Protein AF-A0A059CLK7-F1 (afdb_monomer_lite)

Structure (mmCIF, N/CA/C/O backbone):
data_AF-A0A059CLK7-F1
#
_entry.id   AF-A0A059CLK7-F1
#
loop_
_atom_site.group_PDB
_atom_site.id
_atom_site.type_symbol
_atom_site.label_atom_id
_atom_site.label_alt_id
_atom_site.label_comp_id
_atom_site.label_asym_id
_atom_site.label_entity_id
_atom_site.label_seq_id
_atom_site.pdbx_PDB_ins_code
_atom_site.Cartn_x
_atom_site.Cartn_y
_atom_site.Cartn_z
_atom_site.occupancy
_atom_site.B_iso_or_equiv
_atom_site.auth_seq_id
_atom_site.auth_comp_id
_atom_site.auth_asym_id
_atom_site.auth_atom_id
_atom_site.pdbx_PDB_model_num
ATOM 1 N N . MET A 1 1 ? -11.505 -6.457 6.727 1.00 79.06 1 MET A N 1
ATOM 2 C CA . MET A 1 1 ? -10.206 -6.313 6.027 1.00 79.06 1 MET A CA 1
ATOM 3 C C . MET A 1 1 ? -9.444 -5.195 6.716 1.00 79.06 1 MET A C 1
ATOM 5 O O . MET A 1 1 ? -10.085 -4.211 7.062 1.00 79.06 1 MET A O 1
ATOM 9 N N . THR A 1 2 ? -8.144 -5.343 6.968 1.00 86.50 2 THR A N 1
ATOM 10 C CA . THR A 1 2 ? -7.337 -4.290 7.609 1.00 86.50 2 THR A CA 1
ATOM 11 C C . THR A 1 2 ? -6.387 -3.693 6.580 1.00 86.50 2 THR A C 1
ATOM 13 O O . THR A 1 2 ? -5.694 -4.442 5.899 1.00 86.50 2 THR A O 1
ATOM 16 N N . LEU A 1 3 ? -6.377 -2.368 6.463 1.00 87.44 3 LEU A N 1
ATOM 17 C CA . LEU A 1 3 ? -5.433 -1.606 5.654 1.00 87.44 3 LEU A CA 1
ATOM 18 C C . LEU A 1 3 ? -4.507 -0.839 6.594 1.00 87.44 3 LEU A C 1
ATOM 20 O O . LEU A 1 3 ? -4.961 -0.026 7.398 1.00 87.44 3 LEU A O 1
ATOM 24 N N . GLU A 1 4 ? -3.213 -1.104 6.492 1.00 90.62 4 GLU A N 1
ATOM 25 C CA . GLU A 1 4 ? -2.196 -0.396 7.262 1.00 90.62 4 GLU A CA 1
ATOM 26 C C . GLU A 1 4 ? -1.660 0.800 6.470 1.00 90.62 4 GLU A C 1
ATOM 28 O O . GLU A 1 4 ? -1.462 0.722 5.258 1.00 90.62 4 GLU A O 1
ATOM 33 N N . THR A 1 5 ? -1.422 1.918 7.150 1.00 89.31 5 THR A N 1
ATOM 34 C CA . THR A 1 5 ? -0.855 3.131 6.549 1.00 89.31 5 THR A CA 1
ATOM 35 C C . THR A 1 5 ? 0.042 3.861 7.544 1.00 89.31 5 THR A C 1
ATOM 37 O O . THR A 1 5 ? -0.261 3.911 8.731 1.00 89.31 5 THR A O 1
ATOM 40 N N . ASP A 1 6 ? 1.135 4.464 7.081 1.00 91.50 6 ASP A N 1
ATOM 41 C CA . ASP A 1 6 ? 1.973 5.360 7.892 1.00 91.50 6 ASP A CA 1
ATOM 42 C C . ASP A 1 6 ? 1.506 6.827 7.843 1.00 91.50 6 ASP A C 1
ATOM 44 O O . ASP A 1 6 ? 2.177 7.720 8.361 1.00 91.50 6 ASP A O 1
ATOM 48 N N . CYS A 1 7 ? 0.347 7.092 7.231 1.00 89.94 7 CYS A N 1
ATOM 49 C CA . CYS A 1 7 ? -0.270 8.412 7.190 1.00 89.94 7 CYS A CA 1
ATOM 50 C C . CYS A 1 7 ? -1.182 8.616 8.408 1.00 89.94 7 CYS A C 1
ATOM 52 O O . CYS A 1 7 ? -2.356 8.244 8.390 1.00 89.94 7 CYS A O 1
ATOM 54 N N . SER A 1 8 ? -0.649 9.221 9.474 1.00 88.31 8 SER A N 1
ATOM 55 C CA . SER A 1 8 ? -1.417 9.499 10.698 1.00 88.31 8 SER A CA 1
ATOM 56 C C . SER A 1 8 ? -2.631 10.393 10.441 1.00 88.31 8 SER A C 1
ATOM 58 O O . SER A 1 8 ? -3.704 10.107 10.959 1.00 88.31 8 SER A O 1
ATOM 60 N N . VAL A 1 9 ? -2.489 11.399 9.571 1.00 86.81 9 VAL A N 1
ATOM 61 C CA . VAL A 1 9 ? -3.578 12.316 9.193 1.00 86.81 9 VAL A CA 1
ATOM 62 C C . VAL A 1 9 ? -4.763 11.544 8.616 1.00 86.81 9 VAL A C 1
ATOM 64 O O . VAL A 1 9 ? -5.894 11.763 9.027 1.00 86.81 9 VAL A O 1
ATOM 67 N N . LEU A 1 10 ? -4.508 10.587 7.717 1.00 86.31 10 LEU A N 1
ATOM 68 C CA . LEU A 1 10 ? -5.564 9.777 7.111 1.00 86.31 10 LEU A CA 1
ATOM 69 C C . LEU A 1 10 ? -6.338 8.982 8.168 1.00 86.31 10 LEU A C 1
ATOM 71 O O . LEU A 1 10 ? -7.567 8.971 8.166 1.00 86.31 10 LEU A O 1
ATOM 75 N N . VAL A 1 11 ? -5.608 8.330 9.074 1.00 88.62 11 VAL A N 1
ATOM 76 C CA . VAL A 1 11 ? -6.192 7.526 10.154 1.00 88.62 11 VAL A CA 1
ATOM 77 C C . VAL A 1 11 ? -7.004 8.406 11.098 1.00 88.62 11 VAL A C 1
ATOM 79 O O . VAL A 1 11 ? -8.111 8.033 11.472 1.00 88.62 11 VAL A O 1
ATOM 82 N N . GLU A 1 12 ? -6.493 9.582 11.456 1.00 87.75 12 GLU A N 1
ATOM 83 C CA . GLU A 1 12 ? -7.187 10.539 12.316 1.00 87.75 12 GLU A CA 1
ATOM 84 C C . GLU A 1 12 ? -8.481 11.053 11.680 1.00 87.75 12 GLU A C 1
ATOM 86 O O . GLU A 1 12 ? -9.507 11.044 12.358 1.00 87.75 12 GLU A O 1
ATOM 91 N N . THR A 1 13 ? -8.472 11.430 10.397 1.00 84.44 13 THR A N 1
ATOM 92 C CA . THR A 1 13 ? -9.678 11.904 9.696 1.00 84.44 13 THR A CA 1
ATOM 93 C C . THR A 1 13 ? -10.768 10.831 9.677 1.00 84.44 13 THR A C 1
ATOM 95 O O . THR A 1 13 ? -11.932 11.119 9.944 1.00 84.44 13 THR A O 1
ATOM 98 N N . ILE A 1 14 ? -10.395 9.571 9.431 1.00 83.50 14 ILE A N 1
ATOM 99 C CA . ILE A 1 14 ? -11.347 8.452 9.435 1.00 83.50 14 ILE A CA 1
ATOM 100 C C . ILE A 1 14 ? -11.868 8.174 10.852 1.00 83.50 14 ILE A C 1
ATOM 102 O O . ILE A 1 14 ? -13.068 7.992 11.044 1.00 83.50 14 ILE A O 1
ATOM 106 N N . CYS A 1 15 ? -10.986 8.141 11.854 1.00 83.31 15 CYS A N 1
ATOM 107 C CA . CYS A 1 15 ? -11.352 7.820 13.235 1.00 83.31 15 CYS A CA 1
ATOM 108 C C . CYS A 1 15 ? -12.238 8.888 13.890 1.00 83.31 15 CYS A C 1
ATOM 110 O O . CYS A 1 15 ? -13.110 8.543 14.686 1.00 83.31 15 CYS A O 1
ATOM 112 N N . HIS A 1 16 ? -12.035 10.167 13.569 1.00 84.50 16 HIS A N 1
ATOM 113 C CA . HIS A 1 16 ? -12.826 11.267 14.128 1.00 84.50 16 HIS A CA 1
ATOM 114 C C . HIS A 1 16 ? -14.141 11.519 13.379 1.00 84.50 16 HIS A C 1
ATOM 116 O O . HIS A 1 16 ? -14.835 12.488 13.682 1.00 84.50 16 HIS A O 1
ATOM 122 N N . ASN A 1 17 ? -14.524 10.629 12.452 1.00 68.75 17 ASN A N 1
ATOM 123 C CA . ASN A 1 17 ? -15.752 10.747 11.661 1.00 68.75 17 ASN A CA 1
ATOM 124 C C . ASN A 1 17 ? -15.830 12.065 10.868 1.00 68.75 17 ASN A C 1
ATOM 126 O O . ASN A 1 17 ? -16.915 12.546 10.526 1.00 68.75 17 ASN A O 1
ATOM 130 N N . GLU A 1 18 ? -14.674 12.658 10.573 1.00 77.31 18 GLU A N 1
ATOM 131 C CA . GLU A 1 18 ? -14.591 13.755 9.629 1.00 77.31 18 GLU A CA 1
ATOM 132 C C . GLU A 1 18 ? -14.838 13.205 8.226 1.00 77.31 18 GLU A C 1
ATOM 134 O O . GLU A 1 18 ? -14.571 12.037 7.938 1.00 77.31 18 GLU A O 1
ATOM 139 N N . LEU A 1 19 ? -15.370 14.046 7.337 1.00 79.12 19 LEU A N 1
ATOM 140 C CA . LEU A 1 19 ? -15.550 13.675 5.937 1.00 79.12 19 LEU A CA 1
ATOM 141 C C . LEU A 1 19 ? -14.196 13.221 5.375 1.00 79.12 19 LEU A C 1
ATOM 143 O O . LEU A 1 19 ? -13.297 14.057 5.251 1.00 79.12 19 LEU A O 1
ATOM 147 N N . PRO A 1 20 ? -14.037 11.933 5.012 1.00 76.81 20 PRO A N 1
ATOM 148 C CA . PRO A 1 20 ? -12.749 11.444 4.563 1.00 76.81 20 PRO A CA 1
ATOM 149 C C . PRO A 1 20 ? -12.339 12.171 3.273 1.00 76.81 20 PRO A C 1
ATOM 151 O O . PRO A 1 20 ? -13.218 12.638 2.523 1.00 76.81 20 PRO A O 1
ATOM 154 N N . PRO A 1 21 ? -11.025 12.283 2.995 1.00 80.88 21 PRO A N 1
ATOM 155 C CA . PRO A 1 21 ? -10.534 12.852 1.747 1.00 80.88 21 PRO A CA 1
ATOM 156 C C . PRO A 1 21 ? -11.223 12.186 0.557 1.00 80.88 21 PRO A C 1
ATOM 158 O O . PRO A 1 21 ? -11.517 10.986 0.588 1.00 80.88 21 PRO A O 1
ATOM 161 N N . TRP A 1 22 ? -11.545 12.970 -0.472 1.00 84.44 22 TRP A N 1
ATOM 162 C CA . TRP A 1 22 ? -12.349 12.494 -1.602 1.00 84.44 22 TRP A CA 1
ATOM 163 C C . TRP A 1 22 ? -11.706 11.282 -2.296 1.00 84.44 22 TRP A C 1
ATOM 165 O O . TRP A 1 22 ? -12.422 10.426 -2.809 1.00 84.44 22 TRP A O 1
ATOM 175 N N . GLU A 1 23 ? -10.381 11.164 -2.218 1.00 81.94 23 GLU A N 1
ATOM 176 C CA . GLU A 1 23 ? -9.558 10.084 -2.758 1.00 81.94 23 GLU A CA 1
ATOM 177 C C . GLU A 1 23 ? -9.883 8.708 -2.157 1.00 81.94 23 GLU A C 1
ATOM 179 O O . GLU A 1 23 ? -9.711 7.694 -2.830 1.00 81.94 23 GLU A O 1
ATOM 184 N N . ILE A 1 24 ? -10.348 8.652 -0.903 1.00 83.00 24 ILE A N 1
ATOM 185 C CA . ILE A 1 24 ? -10.622 7.390 -0.193 1.00 83.00 24 ILE A CA 1
ATOM 186 C C . ILE A 1 24 ? -12.109 7.147 0.083 1.00 83.00 24 ILE A C 1
ATOM 188 O O . ILE A 1 24 ? -12.463 6.097 0.617 1.00 83.00 24 ILE A O 1
ATOM 192 N N . ARG A 1 25 ? -12.995 8.080 -0.290 1.00 86.06 25 ARG A N 1
ATOM 193 C CA . ARG A 1 25 ? -14.447 7.941 -0.076 1.00 86.06 25 ARG A CA 1
ATOM 194 C C . ARG A 1 25 ? -15.008 6.695 -0.739 1.00 86.06 25 ARG A C 1
ATOM 196 O O . ARG A 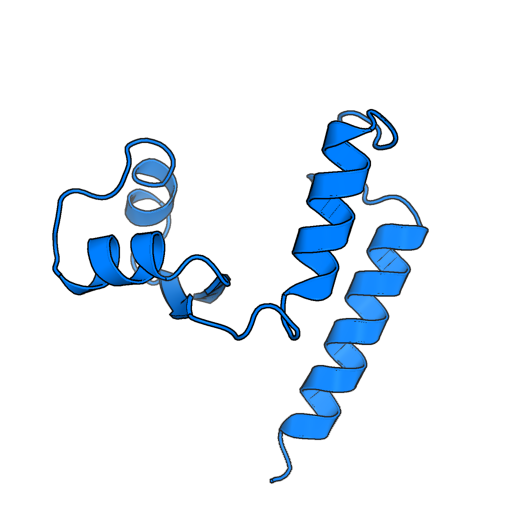1 25 ? -15.612 5.879 -0.055 1.00 86.06 25 ARG A O 1
ATOM 203 N N . ALA A 1 26 ? -14.710 6.513 -2.025 1.00 86.31 26 ALA A N 1
ATOM 204 C CA . ALA A 1 26 ? -15.138 5.333 -2.770 1.00 86.31 26 ALA A CA 1
ATOM 205 C C . ALA A 1 26 ? -14.640 4.041 -2.106 1.00 86.31 26 ALA A C 1
ATOM 207 O O . ALA A 1 26 ? -15.374 3.070 -2.003 1.00 86.31 26 ALA A O 1
ATOM 208 N N . LEU A 1 27 ? -13.411 4.037 -1.579 1.00 83.19 27 LEU A N 1
ATOM 209 C CA . LEU A 1 27 ? -12.868 2.868 -0.890 1.00 83.19 27 LEU A CA 1
ATOM 210 C C . LEU A 1 27 ? -13.642 2.540 0.398 1.00 83.19 27 LEU A C 1
ATOM 212 O O . LEU A 1 27 ? -13.883 1.369 0.675 1.00 83.19 27 LEU A O 1
ATOM 216 N N . ILE A 1 28 ? -14.033 3.549 1.182 1.00 83.44 28 ILE A N 1
ATOM 217 C CA . ILE A 1 28 ? -14.829 3.355 2.404 1.00 83.44 28 ILE A CA 1
ATOM 218 C C . ILE A 1 28 ? -16.249 2.885 2.064 1.00 83.44 28 ILE A C 1
ATOM 220 O O . ILE A 1 28 ? -16.765 1.987 2.727 1.00 83.44 28 ILE A O 1
ATOM 224 N N . GLU A 1 29 ? -16.863 3.464 1.031 1.00 86.75 29 GLU A N 1
ATOM 225 C CA . GLU A 1 29 ? -18.212 3.112 0.573 1.00 86.75 29 GLU A CA 1
ATOM 226 C C . GLU A 1 29 ? -18.278 1.674 0.036 1.00 86.75 29 GLU A C 1
ATOM 228 O O . GLU A 1 29 ? -19.162 0.909 0.423 1.00 86.75 29 GLU A O 1
ATOM 233 N N . GLU A 1 30 ? -17.306 1.273 -0.786 1.00 89.50 30 GLU A N 1
ATOM 234 C CA . GLU A 1 30 ? -17.225 -0.072 -1.371 1.00 89.50 30 GLU A CA 1
ATOM 235 C C . GLU A 1 30 ? -16.782 -1.136 -0.352 1.00 89.50 30 GLU A C 1
ATOM 237 O O . GLU A 1 30 ? -17.060 -2.326 -0.511 1.00 89.50 30 GLU A O 1
ATOM 242 N N . CYS A 1 31 ? -16.084 -0.735 0.716 1.00 88.06 31 CYS A N 1
ATOM 243 C CA . CYS A 1 31 ? -15.574 -1.640 1.744 1.00 88.06 31 CYS A CA 1
ATOM 244 C C . CYS A 1 31 ? -16.012 -1.203 3.156 1.00 88.06 31 CYS A C 1
ATOM 246 O O . CYS A 1 31 ? -15.170 -0.807 3.965 1.00 88.06 31 CYS A O 1
ATOM 248 N N . PRO A 1 32 ? -17.293 -1.378 3.537 1.00 83.62 32 PRO A N 1
ATOM 249 C CA . PRO A 1 32 ? -17.819 -0.909 4.828 1.00 83.62 32 PRO A CA 1
ATOM 250 C C . PRO A 1 32 ? -17.182 -1.590 6.055 1.00 83.62 32 PRO A C 1
ATOM 252 O O . PRO A 1 32 ? -17.272 -1.089 7.170 1.00 83.62 32 PRO A O 1
ATOM 255 N N . ASN A 1 33 ? -16.512 -2.732 5.861 1.00 86.25 33 ASN A N 1
ATOM 256 C CA . ASN A 1 33 ? -15.776 -3.462 6.902 1.00 86.25 33 ASN A CA 1
ATOM 257 C C . ASN A 1 33 ? -14.251 -3.232 6.832 1.00 86.25 33 ASN A C 1
ATOM 259 O O . ASN A 1 33 ? -13.464 -4.047 7.344 1.00 86.25 33 ASN A O 1
ATOM 263 N N . LEU A 1 34 ? -13.812 -2.186 6.127 1.00 86.25 34 LEU A N 1
ATOM 264 C CA . LEU A 1 34 ? -12.412 -1.796 6.043 1.00 86.25 34 LEU A CA 1
ATOM 265 C C . LEU A 1 34 ? -11.992 -1.101 7.338 1.00 86.25 34 LEU A C 1
ATOM 267 O O . LEU A 1 34 ? -1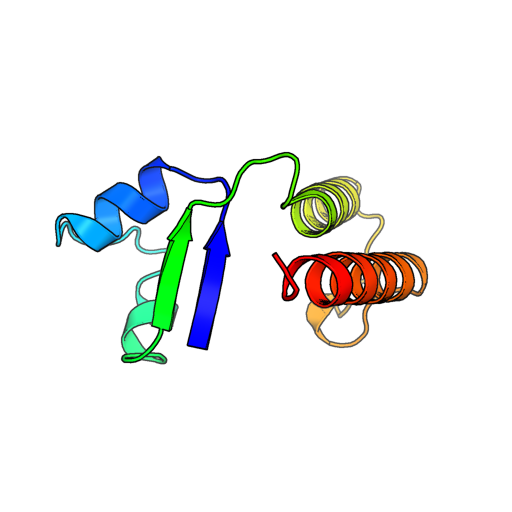2.535 -0.069 7.719 1.00 86.25 34 LEU A O 1
ATOM 271 N N . ARG A 1 35 ? -10.994 -1.664 8.015 1.00 87.31 35 ARG A N 1
ATOM 272 C CA . ARG A 1 35 ? -10.347 -1.039 9.169 1.00 87.31 35 ARG A CA 1
ATOM 273 C C . ARG A 1 35 ? -9.040 -0.425 8.710 1.00 87.31 35 ARG A C 1
ATOM 275 O O . ARG A 1 35 ? -8.150 -1.158 8.291 1.00 87.31 35 ARG A O 1
ATOM 282 N N . ILE A 1 36 ? -8.924 0.892 8.801 1.00 88.31 36 ILE A N 1
ATOM 283 C CA . ILE A 1 36 ? -7.690 1.603 8.470 1.00 88.31 36 ILE A CA 1
ATOM 284 C C . ILE A 1 36 ? -6.934 1.847 9.774 1.00 88.31 36 ILE A C 1
ATOM 286 O O . ILE A 1 36 ? -7.498 2.374 10.731 1.00 88.31 36 ILE A O 1
ATOM 290 N N . VAL A 1 37 ? -5.682 1.399 9.845 1.00 90.44 37 VAL A N 1
ATOM 291 C CA . VAL A 1 37 ? -4.862 1.475 11.061 1.00 90.44 37 VAL A CA 1
ATOM 292 C C . VAL A 1 37 ? -3.510 2.102 10.765 1.00 90.44 37 VAL A C 1
ATOM 294 O O . VAL A 1 37 ? -2.920 1.885 9.707 1.00 90.44 37 VAL A O 1
ATOM 297 N N . HIS A 1 38 ? -3.009 2.872 11.727 1.00 91.81 38 HIS A N 1
ATOM 298 C CA . HIS A 1 38 ? -1.687 3.464 11.615 1.00 91.81 38 HIS A CA 1
ATOM 299 C C . HIS A 1 38 ? -0.598 2.414 11.873 1.00 91.81 38 HIS A C 1
ATOM 301 O O . HIS A 1 38 ? -0.602 1.761 12.919 1.00 91.81 38 HIS A O 1
ATOM 307 N N . CYS A 1 39 ? 0.372 2.299 10.969 1.00 90.25 39 CYS A N 1
ATOM 308 C C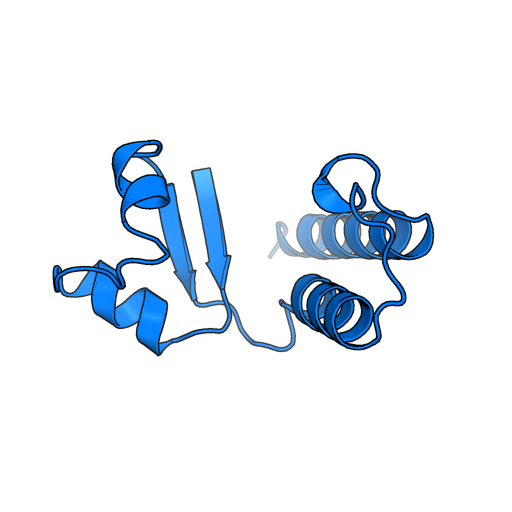A . CYS A 1 39 ? 1.590 1.523 11.171 1.00 90.25 39 CYS A CA 1
ATOM 309 C C . CYS A 1 39 ? 2.819 2.440 11.198 1.00 90.25 39 CYS A C 1
ATOM 311 O O . CYS A 1 39 ? 2.820 3.564 10.701 1.00 90.25 39 CYS A O 1
ATOM 313 N N . ARG A 1 40 ? 3.909 1.976 11.819 1.00 87.19 40 ARG A N 1
ATOM 314 C CA . ARG A 1 40 ? 5.171 2.728 11.794 1.00 87.19 40 ARG A CA 1
ATOM 315 C C . ARG A 1 40 ? 5.715 2.740 10.365 1.00 87.19 40 ARG A C 1
ATOM 317 O O . ARG A 1 40 ? 5.749 1.697 9.719 1.00 87.19 40 ARG A O 1
ATOM 324 N N . ARG A 1 41 ? 6.268 3.867 9.909 1.00 85.12 41 ARG A N 1
ATOM 325 C CA . ARG A 1 41 ? 6.876 3.992 8.569 1.00 85.12 41 ARG A CA 1
ATOM 326 C C . ARG A 1 41 ? 7.924 2.917 8.251 1.00 85.12 41 ARG A C 1
ATOM 328 O O . ARG A 1 41 ? 8.067 2.506 7.106 1.00 85.12 41 ARG A O 1
ATOM 335 N N . GLN A 1 42 ? 8.649 2.420 9.257 1.00 84.00 42 GLN A N 1
ATOM 336 C CA . GLN A 1 42 ? 9.624 1.335 9.085 1.00 84.00 42 GLN A CA 1
ATOM 337 C C . GLN A 1 42 ? 8.984 -0.023 8.757 1.00 84.00 42 GLN A C 1
ATOM 339 O O . GLN A 1 42 ? 9.694 -0.901 8.268 1.00 84.00 42 GLN A O 1
ATOM 344 N N . MET A 1 43 ? 7.691 -0.189 9.035 1.00 82.94 43 MET A N 1
ATOM 345 C CA . MET A 1 43 ? 6.888 -1.352 8.655 1.00 82.94 43 MET A CA 1
ATOM 346 C C . MET A 1 43 ? 6.253 -1.145 7.274 1.00 82.94 43 MET A C 1
ATOM 348 O O . MET A 1 43 ? 6.163 -2.087 6.504 1.00 82.94 43 MET A O 1
ATOM 352 N N . ASN A 1 44 ? 5.949 0.097 6.875 1.00 86.81 44 ASN A N 1
ATOM 353 C CA . ASN A 1 44 ? 5.384 0.411 5.553 1.00 86.81 44 ASN A CA 1
ATOM 354 C C . ASN A 1 44 ? 6.424 0.464 4.403 1.00 86.81 44 ASN A C 1
ATOM 356 O O . ASN A 1 44 ? 6.289 1.217 3.434 1.00 86.81 44 ASN A O 1
ATOM 360 N N . LYS A 1 45 ? 7.515 -0.311 4.502 1.00 86.31 45 LYS A N 1
ATOM 361 C CA . LYS A 1 45 ? 8.656 -0.250 3.562 1.00 86.31 45 LYS A CA 1
ATOM 362 C C . LYS A 1 45 ? 8.289 -0.668 2.145 1.00 86.31 45 LYS A C 1
ATOM 364 O O . LYS A 1 45 ? 8.847 -0.125 1.192 1.00 86.31 45 LYS A O 1
ATOM 369 N N . VAL A 1 46 ? 7.404 -1.654 2.002 1.00 88.25 46 VAL A N 1
ATOM 370 C CA . VAL A 1 46 ? 6.997 -2.147 0.682 1.00 88.25 46 VAL A CA 1
ATOM 371 C C . VAL A 1 46 ? 6.218 -1.068 -0.063 1.00 88.25 46 VAL A C 1
ATOM 373 O O . VAL A 1 46 ? 6.551 -0.782 -1.212 1.00 88.25 46 VAL A O 1
ATOM 376 N N . ALA A 1 47 ? 5.270 -0.399 0.602 1.00 89.81 47 ALA A N 1
ATOM 377 C CA . ALA A 1 47 ? 4.529 0.712 0.010 1.00 89.81 47 ALA A CA 1
ATOM 378 C C . ALA A 1 47 ? 5.449 1.895 -0.339 1.00 89.81 47 ALA A C 1
ATOM 380 O O . ALA A 1 47 ? 5.363 2.421 -1.446 1.00 89.81 47 ALA A O 1
ATOM 381 N N . ASP A 1 48 ? 6.388 2.260 0.546 1.00 89.88 48 ASP A N 1
ATOM 382 C CA . ASP A 1 48 ? 7.372 3.328 0.292 1.00 89.88 48 ASP A CA 1
ATOM 383 C C . ASP A 1 48 ? 8.273 3.008 -0.919 1.00 89.88 48 ASP A C 1
ATOM 385 O O . ASP A 1 48 ? 8.584 3.886 -1.725 1.00 89.88 48 ASP A O 1
ATOM 389 N N . ARG A 1 49 ? 8.659 1.741 -1.117 1.00 88.12 49 ARG A N 1
ATOM 390 C CA . ARG A 1 49 ? 9.406 1.323 -2.317 1.00 88.12 49 ARG A CA 1
ATOM 391 C C . ARG A 1 49 ? 8.542 1.305 -3.573 1.00 88.12 49 ARG A C 1
ATOM 393 O O . ARG A 1 49 ? 9.018 1.733 -4.623 1.00 88.12 49 ARG A O 1
ATOM 400 N N . ALA A 1 50 ? 7.300 0.837 -3.475 1.00 90.19 50 ALA A N 1
ATOM 401 C CA . ALA A 1 50 ? 6.371 0.807 -4.599 1.00 90.19 50 ALA A CA 1
ATOM 402 C C . ALA A 1 50 ? 6.079 2.222 -5.116 1.00 90.19 50 ALA A C 1
ATOM 404 O O . ALA A 1 50 ? 6.216 2.471 -6.313 1.00 90.19 50 ALA A O 1
ATOM 405 N N . ILE A 1 51 ? 5.784 3.175 -4.224 1.00 90.19 51 ILE A N 1
ATOM 406 C CA . ILE A 1 51 ? 5.501 4.557 -4.629 1.00 90.19 51 ILE A CA 1
ATOM 407 C C . ILE A 1 51 ? 6.730 5.240 -5.240 1.00 90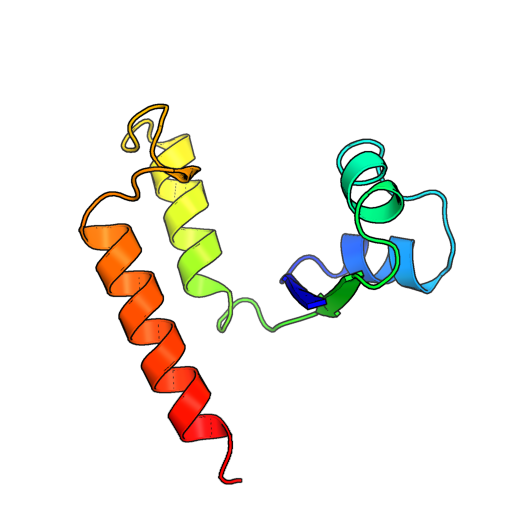.19 51 ILE A C 1
ATOM 409 O O . ILE A 1 51 ? 6.603 5.918 -6.256 1.00 90.19 51 ILE A O 1
ATOM 413 N N . LYS A 1 52 ? 7.934 5.004 -4.700 1.00 91.25 52 LYS A N 1
ATOM 414 C CA . LYS A 1 52 ? 9.184 5.535 -5.273 1.00 91.25 52 LYS A CA 1
ATOM 415 C C . LYS A 1 52 ? 9.451 4.988 -6.672 1.00 91.25 52 LYS A C 1
ATOM 417 O O . LYS A 1 52 ? 9.834 5.744 -7.559 1.00 91.25 52 LYS A O 1
ATOM 422 N N . ALA A 1 53 ? 9.230 3.691 -6.886 1.00 89.69 53 ALA A N 1
ATOM 423 C CA . ALA A 1 53 ? 9.378 3.085 -8.206 1.00 89.69 53 ALA A CA 1
ATOM 424 C C . ALA A 1 53 ? 8.323 3.603 -9.199 1.00 89.69 53 ALA A C 1
ATOM 426 O O . ALA A 1 53 ? 8.646 3.833 -10.363 1.00 89.69 53 ALA A O 1
ATOM 427 N N . HIS A 1 54 ? 7.091 3.838 -8.736 1.00 90.44 54 HIS A N 1
ATOM 428 C CA . HIS A 1 54 ? 6.038 4.448 -9.545 1.00 90.44 54 HIS A CA 1
ATOM 429 C C . HIS A 1 54 ? 6.402 5.879 -9.967 1.00 90.44 54 HIS A C 1
ATOM 431 O O . HIS A 1 54 ? 6.358 6.201 -11.150 1.00 90.44 54 HIS A O 1
ATOM 437 N N . GLN A 1 55 ? 6.841 6.714 -9.019 1.00 91.75 55 GLN A N 1
ATOM 438 C CA . GLN A 1 55 ? 7.270 8.096 -9.274 1.00 91.75 55 GLN A CA 1
ATOM 439 C C . GLN A 1 55 ? 8.473 8.177 -10.221 1.00 91.75 55 GLN A C 1
ATOM 441 O O . GLN A 1 55 ? 8.560 9.095 -11.031 1.00 91.75 55 GLN A O 1
ATOM 446 N N . ALA A 1 56 ? 9.379 7.199 -10.160 1.00 92.88 56 ALA A N 1
ATOM 447 C CA . ALA A 1 56 ? 10.510 7.088 -11.077 1.00 92.88 56 ALA A CA 1
ATOM 448 C C . ALA A 1 56 ? 10.122 6.590 -12.486 1.00 92.88 56 ALA A C 1
ATOM 450 O O . ALA A 1 56 ? 11.000 6.435 -13.329 1.00 92.88 56 ALA A O 1
ATOM 451 N N . SER A 1 57 ? 8.834 6.328 -12.756 1.00 90.31 57 SER A N 1
ATOM 452 C CA . SER A 1 57 ? 8.351 5.692 -13.995 1.00 90.31 57 SER A CA 1
ATOM 453 C C . SER A 1 57 ? 9.005 4.331 -14.278 1.00 90.31 57 SER A C 1
ATOM 455 O O . SER A 1 57 ? 9.077 3.885 -15.420 1.00 90.31 57 SER A O 1
ATOM 457 N N . SER A 1 58 ? 9.469 3.650 -13.225 1.00 88.81 58 SER A N 1
ATOM 458 C CA . SER A 1 58 ? 10.126 2.339 -13.306 1.00 88.81 58 SER A CA 1
ATOM 459 C C . SER A 1 58 ? 9.138 1.173 -13.233 1.00 88.81 58 SER A C 1
ATOM 461 O O . SER A 1 58 ? 9.551 0.014 -13.268 1.00 88.81 58 SER A O 1
ATOM 463 N N . LEU A 1 59 ? 7.842 1.461 -13.079 1.00 89.75 59 LEU A N 1
ATOM 464 C CA . LEU A 1 59 ? 6.779 0.464 -13.022 1.00 89.75 59 LEU A CA 1
ATOM 465 C C . LEU A 1 59 ? 5.949 0.487 -14.312 1.00 89.75 59 LEU A C 1
ATOM 467 O O . LEU A 1 59 ? 5.576 1.571 -14.766 1.00 89.75 59 LEU A O 1
ATOM 471 N N . PRO A 1 60 ? 5.624 -0.684 -14.888 1.00 90.00 60 PRO A N 1
ATOM 472 C CA . PRO A 1 60 ? 4.703 -0.770 -16.016 1.00 90.00 60 PRO A CA 1
ATOM 473 C C . PRO A 1 60 ? 3.292 -0.340 -15.591 1.00 90.00 60 PRO A C 1
ATOM 475 O O . PRO A 1 60 ? 2.951 -0.421 -14.417 1.00 90.00 60 PRO A O 1
ATOM 478 N N . ALA A 1 61 ? 2.453 0.118 -16.521 1.00 89.62 61 ALA A N 1
ATOM 479 C CA . ALA A 1 61 ? 1.129 0.667 -16.191 1.00 89.62 61 ALA A CA 1
ATOM 480 C C . ALA A 1 61 ? 0.199 -0.337 -15.480 1.00 89.62 61 ALA A C 1
ATOM 482 O O . ALA A 1 61 ? -0.643 0.053 -14.676 1.00 89.62 61 ALA A O 1
ATOM 483 N N . ASP A 1 62 ? 0.376 -1.629 -15.743 1.00 90.19 62 ASP A N 1
ATOM 484 C CA . ASP A 1 62 ? -0.396 -2.731 -15.176 1.00 90.19 62 ASP A CA 1
ATOM 485 C C . ASP A 1 62 ? 0.225 -3.321 -13.899 1.00 90.19 62 ASP A C 1
ATOM 487 O O . ASP A 1 62 ? -0.243 -4.353 -13.422 1.00 90.19 62 ASP A O 1
ATOM 491 N N . TRP A 1 63 ? 1.241 -2.674 -13.307 1.00 90.12 63 TRP A N 1
ATOM 492 C CA . TRP A 1 63 ? 1.997 -3.209 -12.165 1.00 90.12 63 TRP A CA 1
ATOM 493 C C . TRP A 1 63 ? 1.134 -3.588 -10.953 1.00 90.12 63 TRP A C 1
ATOM 495 O O . TRP A 1 63 ? 1.532 -4.432 -10.156 1.00 90.12 63 TRP A O 1
ATOM 505 N N . VAL A 1 64 ? -0.040 -2.975 -10.799 1.00 87.38 64 VAL A N 1
ATOM 506 C CA . VAL A 1 64 ? -0.982 -3.297 -9.717 1.00 87.38 64 VAL A CA 1
ATOM 507 C C . VAL A 1 64 ? -1.571 -4.702 -9.897 1.00 87.38 64 VAL A C 1
ATOM 509 O O . VAL A 1 64 ? -1.760 -5.419 -8.919 1.00 87.38 64 VAL A O 1
ATOM 512 N N . PHE A 1 65 ? -1.822 -5.115 -11.142 1.00 89.50 65 PHE A N 1
ATOM 513 C CA . PHE A 1 65 ? -2.360 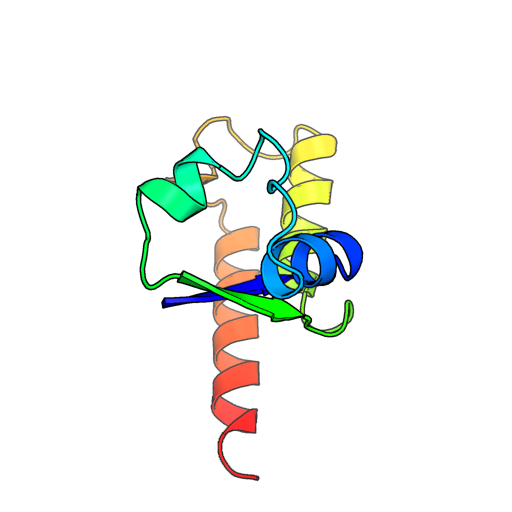-6.436 -11.486 1.00 89.50 65 PHE A CA 1
ATOM 514 C C . PHE A 1 65 ? -1.250 -7.453 -11.772 1.00 89.50 65 PHE A C 1
ATOM 516 O O . PHE A 1 65 ? -1.395 -8.634 -11.467 1.00 89.50 65 PHE A O 1
ATOM 523 N N . ASN A 1 66 ? -0.131 -6.984 -12.327 1.00 88.44 66 ASN A N 1
ATOM 524 C CA . ASN A 1 66 ? 1.058 -7.766 -12.642 1.00 88.44 66 ASN A CA 1
ATOM 525 C C . ASN A 1 66 ? 2.299 -7.124 -12.002 1.00 88.44 66 ASN A C 1
ATOM 527 O O . ASN A 1 66 ? 3.085 -6.454 -12.680 1.00 88.44 66 ASN A O 1
ATOM 531 N N . PRO A 1 67 ? 2.503 -7.307 -10.684 1.00 88.12 67 PRO A N 1
ATOM 532 C CA . PRO A 1 67 ? 3.627 -6.696 -9.994 1.00 88.12 67 PRO A CA 1
ATOM 533 C C . PRO A 1 67 ? 4.960 -7.211 -10.554 1.00 88.12 67 PRO A C 1
ATOM 535 O O . PRO A 1 67 ? 5.161 -8.430 -10.636 1.00 88.12 67 PRO A O 1
ATOM 538 N N . PRO A 1 68 ? 5.901 -6.311 -10.901 1.00 90.25 68 PRO A N 1
ATOM 539 C CA . PRO A 1 68 ? 7.256 -6.689 -11.274 1.00 90.25 68 PRO A CA 1
ATOM 540 C C . PRO A 1 68 ? 7.920 -7.552 -10.205 1.00 90.25 68 PRO A C 1
ATOM 542 O O . PRO A 1 68 ? 7.608 -7.443 -9.016 1.00 90.25 68 PRO A O 1
ATOM 545 N N . LEU A 1 69 ? 8.880 -8.380 -10.627 1.00 89.75 69 LEU A N 1
ATOM 546 C CA . LEU A 1 69 ? 9.521 -9.377 -9.767 1.00 89.75 69 LEU A CA 1
ATOM 547 C C . LEU A 1 69 ? 10.009 -8.786 -8.436 1.00 89.75 69 LEU A C 1
ATOM 549 O O . LEU A 1 69 ? 9.701 -9.331 -7.383 1.00 89.75 69 LEU A O 1
ATOM 553 N N . PHE A 1 70 ? 10.662 -7.623 -8.468 1.00 88.44 70 PHE A N 1
ATOM 554 C CA . PHE A 1 70 ? 11.183 -6.992 -7.254 1.00 88.44 70 PHE A CA 1
ATOM 555 C C . PHE A 1 70 ? 10.081 -6.593 -6.252 1.00 88.44 70 PHE A C 1
ATOM 557 O O . PHE A 1 70 ? 10.297 -6.669 -5.044 1.00 88.44 70 PHE A O 1
ATOM 564 N N . LEU A 1 71 ? 8.890 -6.182 -6.715 1.00 88.31 71 LEU A N 1
ATOM 565 C CA . LEU A 1 71 ? 7.757 -5.899 -5.825 1.00 88.31 71 LEU A CA 1
ATOM 566 C C . LEU A 1 71 ? 7.183 -7.191 -5.246 1.00 88.31 71 LEU A C 1
ATOM 568 O O . LEU A 1 71 ? 6.837 -7.225 -4.068 1.00 88.31 71 LEU A O 1
ATOM 572 N N . ARG A 1 72 ? 7.133 -8.269 -6.036 1.00 88.12 72 ARG A N 1
ATOM 573 C CA . ARG A 1 72 ? 6.706 -9.595 -5.556 1.00 88.12 72 ARG A CA 1
ATOM 574 C C . ARG A 1 72 ? 7.648 -10.138 -4.486 1.00 88.12 72 ARG A C 1
ATOM 576 O O . ARG A 1 72 ? 7.182 -10.682 -3.487 1.00 88.12 72 ARG A O 1
ATOM 583 N N . GLU A 1 73 ? 8.953 -9.966 -4.669 1.00 89.88 73 GLU A N 1
ATOM 584 C CA . GLU A 1 73 ? 9.973 -10.347 -3.688 1.00 89.88 73 GLU A CA 1
ATOM 585 C C . GLU A 1 73 ? 9.838 -9.540 -2.395 1.00 89.88 73 GLU A C 1
ATOM 587 O O . GLU A 1 73 ? 9.832 -10.117 -1.309 1.00 89.88 73 GLU A O 1
ATOM 592 N N . LEU A 1 74 ? 9.651 -8.220 -2.502 1.00 86.88 74 LEU A N 1
ATOM 593 C CA . LEU A 1 74 ? 9.419 -7.350 -1.346 1.00 86.88 74 LEU A CA 1
ATOM 594 C C . LEU A 1 74 ? 8.160 -7.748 -0.566 1.00 86.88 74 LEU A C 1
ATOM 596 O O . LEU A 1 74 ? 8.222 -7.859 0.656 1.00 86.88 74 LEU A O 1
ATOM 600 N N . LEU A 1 75 ? 7.048 -8.006 -1.261 1.00 85.56 75 LEU A N 1
ATOM 601 C CA . LEU A 1 75 ? 5.799 -8.468 -0.646 1.00 85.56 75 LEU A CA 1
ATOM 602 C C . LEU A 1 75 ? 5.979 -9.821 0.054 1.00 85.56 75 LEU A C 1
ATOM 604 O O . LEU A 1 75 ? 5.511 -10.010 1.173 1.00 85.56 75 LEU A O 1
ATOM 608 N N . SER A 1 76 ? 6.691 -10.754 -0.581 1.00 85.50 76 SER A N 1
ATOM 609 C CA . SER A 1 76 ? 6.956 -12.081 -0.008 1.00 85.50 76 SER A CA 1
ATOM 610 C C . SER A 1 76 ? 7.815 -11.991 1.255 1.00 85.50 76 SER A C 1
ATOM 612 O O . SER A 1 76 ? 7.545 -12.670 2.244 1.00 85.50 76 SER A O 1
ATOM 614 N N . PHE A 1 77 ? 8.830 -11.126 1.243 1.00 84.06 77 PHE A N 1
ATOM 615 C CA . PHE A 1 77 ? 9.700 -10.904 2.393 1.00 84.06 77 PHE A CA 1
ATOM 616 C C . PHE A 1 77 ? 8.951 -10.272 3.573 1.00 84.06 77 PHE A C 1
ATOM 618 O O . PHE A 1 77 ? 9.129 -10.696 4.715 1.00 84.06 77 PHE A O 1
ATOM 625 N N . ASP A 1 78 ? 8.091 -9.290 3.303 1.00 82.38 78 ASP A N 1
ATOM 626 C CA . ASP A 1 78 ? 7.278 -8.624 4.323 1.00 82.38 78 ASP A CA 1
ATOM 627 C C . ASP A 1 78 ? 6.290 -9.590 4.995 1.00 82.38 78 ASP A C 1
ATOM 629 O O . ASP A 1 78 ? 6.207 -9.654 6.224 1.00 82.38 78 ASP A O 1
ATOM 633 N N . LEU A 1 79 ? 5.639 -10.448 4.201 1.00 80.31 79 LEU A N 1
ATOM 634 C CA . LEU A 1 79 ? 4.787 -11.525 4.711 1.00 80.31 79 LEU A CA 1
ATOM 635 C C . LEU A 1 79 ? 5.556 -12.461 5.653 1.00 80.31 79 LEU A C 1
ATOM 637 O O . LEU A 1 79 ? 5.074 -12.778 6.742 1.00 80.31 79 LEU A O 1
ATOM 641 N N . MET A 1 80 ? 6.774 -12.867 5.281 1.00 77.69 80 MET A N 1
ATOM 642 C CA . MET A 1 80 ? 7.605 -13.721 6.135 1.00 77.69 80 MET A CA 1
ATOM 643 C C . MET A 1 80 ? 7.968 -13.039 7.464 1.00 77.69 80 MET A C 1
ATOM 645 O O . MET A 1 80 ? 7.897 -13.675 8.516 1.00 77.69 80 MET A O 1
ATOM 649 N N . GLN A 1 81 ? 8.290 -11.744 7.458 1.00 72.38 81 GLN A N 1
ATOM 650 C CA . GLN A 1 81 ? 8.612 -11.005 8.688 1.00 72.38 81 GLN A CA 1
ATOM 651 C C . GLN A 1 81 ? 7.395 -10.832 9.614 1.00 72.38 81 GLN A C 1
ATOM 653 O O . GLN A 1 81 ? 7.516 -10.956 10.838 1.00 72.38 81 GLN A O 1
ATOM 658 N N . ASN A 1 82 ? 6.209 -10.616 9.044 1.00 63.97 82 ASN A N 1
ATOM 659 C CA . ASN A 1 82 ? 4.975 -10.457 9.814 1.00 63.97 82 ASN A CA 1
ATOM 660 C C . ASN A 1 82 ? 4.462 -11.785 10.408 1.00 63.97 82 ASN A C 1
ATOM 662 O O . ASN A 1 82 ? 3.942 -11.791 11.526 1.00 63.97 82 ASN A O 1
ATOM 666 N N . THR A 1 83 ? 4.694 -12.929 9.751 1.00 58.53 83 THR A N 1
ATOM 667 C CA . THR A 1 83 ? 4.394 -14.256 10.343 1.00 58.53 83 THR A CA 1
ATOM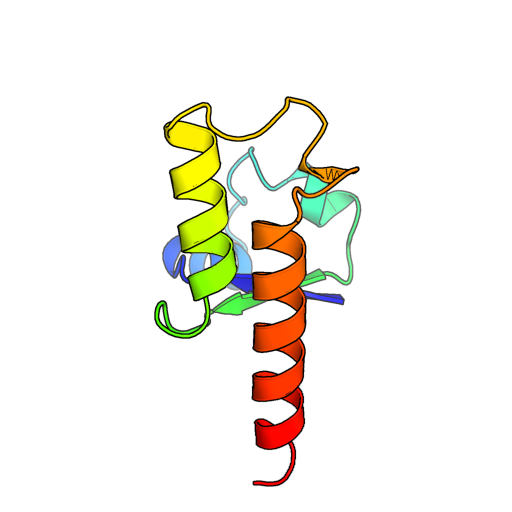 668 C C . THR A 1 83 ? 5.302 -14.633 11.518 1.00 58.53 83 THR A C 1
ATOM 670 O O . THR A 1 83 ? 4.872 -15.332 12.431 1.00 58.53 83 THR A O 1
ATOM 673 N N . HIS A 1 84 ? 6.541 -14.135 11.564 1.00 51.12 84 HIS A N 1
ATOM 674 C CA . HIS A 1 84 ? 7.429 -14.350 12.714 1.00 51.12 84 HIS A CA 1
ATOM 675 C C . HIS A 1 84 ? 7.085 -13.474 13.926 1.00 51.12 84 HIS A C 1
ATOM 677 O O . HIS A 1 84 ? 7.504 -13.772 15.045 1.00 51.12 84 HIS A O 1
ATOM 683 N N . SER A 1 85 ? 6.313 -12.409 13.716 1.00 49.12 85 SER A N 1
ATOM 684 C CA . SER A 1 85 ? 5.946 -11.446 14.757 1.00 49.12 85 SER A CA 1
ATOM 685 C C . SER A 1 85 ? 4.678 -11.841 15.526 1.00 49.12 85 SER A C 1
ATOM 687 O O . SER A 1 85 ? 4.360 -11.220 16.532 1.00 49.12 85 SER A O 1
ATOM 689 N N . THR A 1 86 ? 3.967 -12.889 15.095 1.00 41.19 86 THR A N 1
ATOM 690 C CA . THR A 1 86 ? 2.697 -13.347 15.691 1.00 41.19 86 THR A CA 1
ATOM 691 C C . THR A 1 86 ? 2.857 -14.352 16.847 1.00 41.19 86 THR A C 1
ATOM 693 O O . THR A 1 86 ? 1.860 -14.844 17.364 1.00 41.19 86 THR A O 1
ATOM 696 N N . PHE A 1 87 ? 4.090 -14.621 17.301 1.00 38.53 87 PHE A N 1
ATOM 697 C CA . PHE A 1 87 ? 4.398 -15.468 18.471 1.00 38.53 87 PHE A CA 1
ATOM 698 C C . PHE A 1 87 ? 5.003 -14.699 19.664 1.00 38.53 87 PHE A C 1
ATOM 700 O O . PHE A 1 87 ? 5.786 -15.264 20.431 1.00 38.53 87 PHE A O 1
ATOM 707 N N . ARG A 1 88 ? 4.680 -13.414 19.842 1.00 32.62 88 ARG A N 1
ATOM 708 C CA . ARG A 1 88 ? 5.055 -12.655 21.046 1.00 32.62 88 ARG A CA 1
ATOM 709 C C . ARG A 1 88 ? 3.902 -11.844 21.599 1.00 32.62 88 ARG A C 1
ATOM 711 O O . ARG A 1 88 ? 3.161 -11.263 20.782 1.00 32.62 88 ARG A O 1
#

Radius of gyration: 14.84 Å; chains: 1; bounding box: 29×29×37 Å

Foldseek 3Di:
DEAEDQPPVQLVCVVVVHDHDPVCPVVCVVCVPYHYYYDHVVLCVLVVVVVVCVVVVVADPCCVVVPPPVSVVVVVVSVVVVVVVVPD

Organism: Eucalyptus grandis (NCBI:txid71139)

pLDDT: mean 83.4, std 11.63, range [32.62, 92.88]

Sequence (88 aa):
MTLETDCSVLVETICHNELPPWEIRALIEECPNLRIVHCRRQMNKVADRAIKAHQASSLPADWVFNPPLFLRELLSFDLMQNTHSTFR

Secondary structure (DSSP, 8-state):
-EEEES-HHHHHHHHTT----HHHHHHHHH-TTPEEEE--TTTTHHHHHHHHHHHTT-S-TTTTTS--HHHHHHHHHHHHHHHHGGG-